Protein AF-A0A945EYS2-F1 (afdb_monomer_lite)

Secondary structure (DSSP, 8-state):
--BHHHHHHHHHHTT--HHHHHHHHTS-HHHHHHHHH--SB-TT-HHHHHHHHHHHHHTTEEE--SSSS--EEE--------------------------

Foldseek 3Di:
DDALCNLVVLCVVVVHDLCRLCVQLVHDSVVNVVRNPDGDDPPPPVVSVVSSQVVSVVQQWDWDPPDPDTDTDRDHPPDPDDPDDPPDPPDDDDDDDDDD

pLDDT: mean 71.64, std 18.94, range [38.34, 94.38]

Sequence (100 aa):
MLTGPYVRAARAILKMSQVELAELVGVSYVVIRNVESTDGICDGKGHVLYKLEKIFKENGIKFDLTSNDLTIKCSVNLEAGFLDDDSSCSSQPDLKVIGS

Radius of gyration: 17.99 Å; chains: 1; bounding box: 46×30×59 Å

Structure (mmCIF, N/CA/C/O backbone):
data_AF-A0A945EYS2-F1
#
_entry.id   AF-A0A945EYS2-F1
#
loop_
_atom_site.group_PDB
_atom_site.id
_atom_site.type_symbol
_atom_site.label_atom_id
_atom_site.label_alt_id
_atom_site.label_comp_id
_atom_site.label_asym_id
_atom_site.label_entity_id
_atom_site.label_seq_id
_atom_site.pdbx_PDB_ins_code
_atom_site.Cartn_x
_atom_site.Cartn_y
_atom_site.Cartn_z
_atom_site.occupancy
_atom_site.B_iso_or_equiv
_atom_site.auth_seq_id
_atom_site.auth_comp_id
_atom_site.auth_asym_id
_atom_site.auth_atom_id
_atom_site.pdbx_PDB_model_num
ATOM 1 N N . MET A 1 1 ? 14.712 0.899 -0.222 1.00 62.91 1 MET A N 1
ATOM 2 C CA . MET A 1 1 ? 13.926 0.511 -1.409 1.00 62.91 1 MET A CA 1
ATOM 3 C C . MET A 1 1 ? 12.702 -0.257 -0.956 1.00 62.91 1 MET A C 1
ATOM 5 O O . MET A 1 1 ? 12.845 -1.131 -0.111 1.00 62.91 1 MET A O 1
ATOM 9 N N . LEU A 1 2 ? 11.522 0.097 -1.466 1.00 75.38 2 LEU A N 1
ATOM 10 C CA . LEU A 1 2 ? 10.260 -0.545 -1.098 1.00 75.38 2 LEU A CA 1
ATOM 11 C C . LEU A 1 2 ? 10.054 -1.820 -1.938 1.00 75.38 2 LEU A C 1
ATOM 13 O O . LEU A 1 2 ? 10.213 -1.780 -3.157 1.00 75.38 2 LEU A O 1
ATOM 17 N N . THR A 1 3 ? 9.717 -2.939 -1.296 1.00 82.75 3 THR A N 1
ATOM 18 C CA . THR A 1 3 ? 9.495 -4.253 -1.922 1.00 82.75 3 THR A CA 1
ATOM 19 C C . THR A 1 3 ? 8.037 -4.683 -1.751 1.00 82.75 3 THR A C 1
ATOM 21 O O . THR A 1 3 ? 7.329 -4.163 -0.881 1.00 82.75 3 THR A O 1
ATOM 24 N N . GLY A 1 4 ? 7.578 -5.646 -2.557 1.00 86.50 4 GLY A N 1
ATOM 25 C CA . GLY A 1 4 ? 6.214 -6.183 -2.476 1.00 86.50 4 GLY A CA 1
ATOM 26 C C . GLY A 1 4 ? 5.797 -6.649 -1.071 1.00 86.50 4 GLY A C 1
ATOM 27 O O . GLY A 1 4 ? 4.711 -6.268 -0.618 1.00 86.50 4 GLY A O 1
ATOM 28 N N . PRO A 1 5 ? 6.652 -7.383 -0.326 1.00 87.31 5 PRO A N 1
ATOM 29 C CA . PRO A 1 5 ? 6.380 -7.744 1.063 1.00 87.31 5 PRO A CA 1
ATOM 30 C C . PRO A 1 5 ? 6.122 -6.546 1.990 1.00 87.31 5 PRO A C 1
ATOM 32 O O . PRO A 1 5 ? 5.195 -6.605 2.800 1.00 87.31 5 PRO A O 1
ATOM 35 N N . TYR A 1 6 ? 6.862 -5.437 1.855 1.00 85.62 6 TYR A N 1
ATOM 36 C CA . TYR A 1 6 ? 6.623 -4.245 2.684 1.00 85.62 6 TYR A CA 1
ATOM 37 C C . TYR A 1 6 ? 5.299 -3.571 2.368 1.00 85.62 6 TYR A C 1
ATOM 39 O O . TYR A 1 6 ? 4.606 -3.154 3.291 1.00 85.62 6 TYR A O 1
ATOM 47 N N . VAL A 1 7 ? 4.928 -3.485 1.089 1.00 88.50 7 VAL A N 1
ATOM 48 C CA . VAL A 1 7 ? 3.638 -2.909 0.683 1.00 88.50 7 VAL A CA 1
ATOM 49 C C . VAL A 1 7 ? 2.492 -3.726 1.281 1.00 88.50 7 VAL A C 1
ATOM 51 O O . VAL A 1 7 ? 1.577 -3.160 1.877 1.00 88.50 7 VAL A O 1
ATOM 54 N N . ARG A 1 8 ? 2.589 -5.060 1.219 1.00 90.62 8 ARG A N 1
ATOM 55 C CA . ARG A 1 8 ? 1.589 -5.971 1.790 1.00 90.62 8 ARG A CA 1
ATOM 56 C C . ARG A 1 8 ? 1.491 -5.837 3.312 1.00 90.62 8 ARG A C 1
ATOM 58 O O . ARG A 1 8 ? 0.386 -5.794 3.850 1.00 90.62 8 ARG A O 1
ATOM 65 N N . ALA A 1 9 ? 2.632 -5.749 3.999 1.00 89.38 9 ALA A N 1
ATOM 66 C CA . ALA A 1 9 ? 2.688 -5.576 5.448 1.00 89.38 9 ALA A CA 1
ATOM 67 C C . ALA A 1 9 ? 2.126 -4.215 5.886 1.00 89.38 9 ALA A C 1
ATOM 69 O O . ALA A 1 9 ? 1.280 -4.156 6.775 1.00 89.38 9 ALA A O 1
ATOM 70 N N . ALA A 1 10 ? 2.536 -3.130 5.227 1.00 90.00 10 ALA A N 1
ATOM 71 C CA . ALA A 1 10 ? 2.053 -1.786 5.515 1.00 90.00 10 ALA A CA 1
ATOM 72 C C . ALA A 1 10 ? 0.539 -1.676 5.309 1.00 90.00 10 ALA A C 1
ATOM 74 O O . ALA A 1 10 ? -0.176 -1.194 6.186 1.00 90.00 10 ALA A O 1
ATOM 75 N N . ARG A 1 11 ? 0.030 -2.222 4.201 1.00 92.25 11 ARG A N 1
ATOM 76 C CA . ARG A 1 11 ? -1.407 -2.278 3.936 1.00 92.25 11 ARG A CA 1
ATOM 77 C C . ARG A 1 11 ? -2.165 -3.063 5.012 1.00 92.25 11 ARG A C 1
ATOM 79 O O . ARG A 1 11 ? -3.221 -2.617 5.457 1.00 92.25 11 ARG A O 1
ATOM 86 N N . ALA A 1 12 ? -1.634 -4.208 5.442 1.00 90.88 12 ALA A N 1
ATOM 87 C CA . ALA A 1 12 ? -2.241 -5.007 6.505 1.00 90.88 12 ALA A CA 1
ATOM 88 C C . ALA A 1 12 ? -2.286 -4.253 7.847 1.00 90.88 12 ALA A C 1
ATOM 90 O O . ALA A 1 12 ? -3.290 -4.333 8.552 1.00 90.88 12 ALA A O 1
ATOM 91 N N . ILE A 1 13 ? -1.246 -3.477 8.172 1.00 89.12 13 ILE A N 1
ATOM 92 C CA . ILE A 1 13 ? -1.195 -2.630 9.376 1.00 89.12 13 ILE A CA 1
ATOM 93 C C . ILE A 1 13 ? -2.264 -1.534 9.324 1.00 89.12 13 ILE A C 1
ATOM 95 O O . ILE A 1 13 ? -2.967 -1.325 10.312 1.00 89.12 13 ILE A O 1
ATOM 99 N N . LEU A 1 14 ? -2.433 -0.880 8.170 1.00 88.94 14 LEU A N 1
ATOM 100 C CA . LEU A 1 14 ? -3.467 0.144 7.964 1.00 88.94 14 LEU A CA 1
ATOM 101 C C . LEU A 1 14 ? -4.878 -0.434 7.798 1.00 88.94 14 LEU A C 1
ATOM 103 O O . LEU A 1 14 ? -5.833 0.327 7.696 1.00 88.94 14 LEU A O 1
ATOM 107 N N . LYS A 1 15 ? -5.021 -1.767 7.766 1.00 92.31 15 LYS A N 1
ATOM 108 C CA . LYS A 1 15 ? -6.286 -2.477 7.513 1.00 92.31 15 LYS A CA 1
ATOM 109 C C . LYS A 1 15 ? -6.972 -2.052 6.208 1.00 92.31 15 LYS A C 1
ATOM 111 O O . LYS A 1 15 ? -8.191 -2.116 6.107 1.00 92.31 15 LYS A O 1
ATOM 116 N N . MET A 1 16 ? -6.184 -1.665 5.206 1.00 91.31 16 MET A N 1
ATOM 117 C CA . MET A 1 16 ? -6.690 -1.266 3.894 1.00 91.31 16 MET A CA 1
ATOM 118 C C . MET A 1 16 ? -6.789 -2.471 2.949 1.00 91.31 16 MET A C 1
ATOM 120 O O . MET A 1 16 ? -5.967 -3.399 2.952 1.00 91.31 16 MET A O 1
ATOM 124 N N . SER A 1 17 ? -7.787 -2.458 2.081 1.00 93.94 17 SER A N 1
ATOM 125 C CA . SER A 1 17 ? -7.852 -3.321 0.908 1.00 93.94 17 SER A CA 1
ATOM 126 C C . SER A 1 17 ? -6.882 -2.837 -0.175 1.00 93.94 17 SER A C 1
ATOM 128 O O . SER A 1 17 ? -6.383 -1.711 -0.169 1.00 93.94 17 SER A O 1
ATOM 130 N N . GLN A 1 18 ? -6.575 -3.712 -1.132 1.00 93.38 18 GLN A N 1
ATOM 131 C CA . GLN A 1 18 ? -5.752 -3.345 -2.291 1.00 93.38 18 GLN A CA 1
ATOM 132 C C . GLN A 1 18 ? -6.428 -2.280 -3.171 1.00 93.38 18 GLN A C 1
ATOM 134 O O . GLN A 1 18 ? -5.729 -1.553 -3.869 1.00 93.38 18 GLN A O 1
ATOM 139 N N . VAL A 1 19 ? -7.764 -2.215 -3.159 1.00 94.38 19 VAL A N 1
ATOM 140 C CA . VAL A 1 19 ? -8.547 -1.236 -3.927 1.00 94.38 19 VAL A CA 1
ATOM 141 C C . VAL A 1 19 ? -8.440 0.138 -3.275 1.00 94.38 19 VAL A C 1
ATOM 143 O O . VAL A 1 19 ? -8.020 1.073 -3.943 1.00 94.38 19 VAL A O 1
ATOM 146 N N . GLU A 1 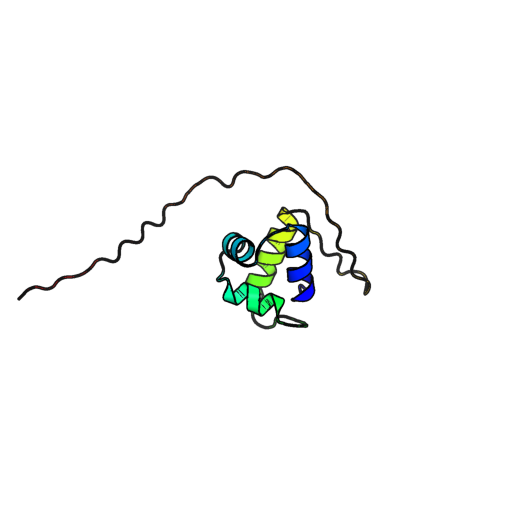20 ? -8.675 0.229 -1.965 1.00 93.44 20 GLU A N 1
ATOM 147 C CA . GLU A 1 20 ? -8.537 1.486 -1.212 1.00 93.44 20 GLU A CA 1
ATOM 148 C C . GLU A 1 20 ? -7.118 2.055 -1.325 1.00 93.44 20 GLU A C 1
ATOM 150 O O . GLU A 1 20 ? -6.936 3.241 -1.580 1.00 93.44 20 GLU A O 1
ATOM 155 N N . LEU A 1 21 ? -6.089 1.204 -1.221 1.00 91.75 21 LEU A N 1
ATOM 156 C CA . LEU A 1 21 ? -4.708 1.647 -1.421 1.00 91.75 21 LEU A CA 1
ATOM 157 C C . LEU A 1 21 ? -4.467 2.155 -2.853 1.00 91.75 21 LEU A C 1
ATOM 159 O O . LEU A 1 21 ? -3.722 3.112 -3.049 1.00 91.75 21 LEU A O 1
ATOM 163 N N . ALA A 1 22 ? -5.073 1.522 -3.860 1.00 92.12 22 ALA A N 1
ATOM 164 C CA . ALA A 1 22 ? -4.935 1.940 -5.251 1.00 92.12 22 ALA A CA 1
ATOM 165 C C . ALA A 1 22 ? -5.581 3.311 -5.498 1.00 92.12 22 ALA A C 1
ATOM 167 O O . ALA A 1 22 ? -4.966 4.159 -6.146 1.00 92.12 22 ALA A O 1
ATOM 168 N N . GLU A 1 23 ? -6.767 3.540 -4.933 1.00 92.81 23 GLU A N 1
ATOM 169 C CA . GLU A 1 23 ? -7.481 4.820 -4.978 1.00 92.81 23 GLU A CA 1
ATOM 170 C C . GLU A 1 23 ? -6.669 5.930 -4.309 1.00 92.81 23 GLU A C 1
ATOM 172 O O . GLU A 1 23 ? -6.430 6.969 -4.921 1.00 92.81 23 GLU A O 1
ATOM 177 N N . LEU A 1 24 ? -6.134 5.668 -3.114 1.00 90.06 24 LEU A N 1
ATOM 178 C CA . LEU A 1 24 ? -5.336 6.632 -2.352 1.00 90.06 24 LEU A CA 1
ATOM 179 C C . LEU A 1 24 ? -4.038 7.013 -3.092 1.00 90.06 24 LEU A C 1
ATOM 181 O O . LEU A 1 24 ? -3.620 8.168 -3.103 1.00 90.06 24 LEU A O 1
ATOM 185 N N . VAL A 1 25 ? -3.411 6.052 -3.776 1.00 89.19 25 VAL A N 1
ATOM 186 C CA . VAL A 1 25 ? -2.194 6.270 -4.583 1.00 89.19 25 VAL A CA 1
ATOM 187 C C . VAL A 1 25 ? -2.509 6.889 -5.960 1.00 89.19 25 VAL A C 1
ATOM 189 O O . VAL A 1 25 ? -1.621 7.464 -6.612 1.00 89.19 25 VAL A O 1
ATOM 192 N N . GLY A 1 26 ? -3.758 6.791 -6.419 1.00 90.00 26 GLY A N 1
ATOM 193 C CA . GLY A 1 26 ? -4.191 7.205 -7.752 1.00 90.00 26 GLY A CA 1
ATOM 194 C C . GLY A 1 26 ? -3.633 6.305 -8.857 1.00 90.00 26 GLY A C 1
ATOM 195 O O . GLY A 1 26 ? -3.123 6.797 -9.866 1.00 90.00 26 GLY A O 1
ATOM 196 N N . VAL A 1 27 ? -3.649 4.986 -8.647 1.00 88.88 27 VAL A N 1
ATOM 197 C CA . VAL A 1 27 ? -3.243 3.967 -9.632 1.00 88.88 27 VAL A CA 1
ATOM 198 C C . VAL A 1 27 ? -4.312 2.884 -9.750 1.00 88.88 27 VAL A C 1
ATOM 200 O O . VAL A 1 27 ? -5.220 2.797 -8.934 1.00 88.88 27 VAL A O 1
ATOM 203 N N . SER A 1 28 ? -4.218 2.020 -10.762 1.00 90.44 28 SER A N 1
ATOM 204 C CA . SER A 1 28 ? -5.161 0.906 -10.877 1.00 90.44 28 SER A CA 1
ATOM 205 C C . SER A 1 28 ? -4.881 -0.191 -9.845 1.00 90.44 28 SER A C 1
ATOM 207 O O . SER A 1 28 ? -3.732 -0.461 -9.486 1.00 90.44 28 SER A O 1
ATOM 209 N N . TYR A 1 29 ? -5.933 -0.907 -9.438 1.00 90.75 29 TYR A N 1
ATOM 210 C CA . TYR A 1 29 ? -5.838 -2.100 -8.587 1.00 90.75 29 TYR A CA 1
ATOM 211 C C . TYR A 1 29 ? -4.784 -3.108 -9.086 1.00 90.75 29 TYR A C 1
ATOM 213 O O . TYR A 1 29 ? -4.032 -3.685 -8.301 1.00 90.75 29 TYR A O 1
ATOM 221 N N . VAL A 1 30 ? -4.689 -3.289 -10.408 1.00 89.75 30 VAL A N 1
ATOM 222 C CA . VAL A 1 30 ? -3.732 -4.208 -11.043 1.00 89.75 30 VAL A CA 1
ATOM 223 C C . VAL A 1 30 ? -2.288 -3.788 -10.762 1.00 89.75 30 VAL A C 1
ATOM 225 O O . VAL A 1 30 ? -1.430 -4.646 -10.556 1.00 89.75 30 VAL A O 1
ATOM 228 N N . VAL A 1 31 ? -2.005 -2.482 -10.695 1.00 89.06 31 VAL A N 1
ATOM 229 C CA . VAL A 1 31 ? -0.670 -1.976 -10.348 1.00 89.06 31 VAL A CA 1
ATOM 230 C C . VAL A 1 31 ? -0.309 -2.367 -8.918 1.00 89.06 31 VAL A C 1
ATOM 232 O O . VAL A 1 31 ? 0.777 -2.914 -8.722 1.00 89.06 31 VAL A O 1
ATOM 235 N N . ILE A 1 32 ? -1.213 -2.161 -7.954 1.00 91.50 32 ILE A N 1
ATOM 236 C CA . ILE A 1 32 ? -0.998 -2.541 -6.549 1.00 91.50 32 ILE A CA 1
ATOM 237 C C . ILE A 1 32 ? -0.840 -4.055 -6.408 1.00 91.50 32 ILE A C 1
ATOM 239 O O . ILE A 1 32 ? 0.136 -4.509 -5.814 1.00 91.50 32 ILE A O 1
ATOM 243 N N . ARG A 1 33 ? -1.725 -4.849 -7.025 1.00 91.81 33 ARG A N 1
ATOM 244 C CA . ARG A 1 33 ? -1.617 -6.317 -7.030 1.00 91.81 33 ARG A CA 1
ATOM 245 C C . ARG A 1 33 ? -0.262 -6.774 -7.571 1.00 91.81 33 ARG A C 1
ATOM 247 O O . ARG A 1 33 ? 0.376 -7.633 -6.965 1.00 91.81 33 ARG A O 1
ATOM 254 N N . ASN A 1 34 ? 0.184 -6.210 -8.694 1.00 88.19 34 ASN A N 1
ATOM 255 C CA . ASN A 1 34 ? 1.459 -6.577 -9.304 1.00 88.19 34 ASN A CA 1
ATOM 256 C C . ASN A 1 34 ? 2.638 -6.192 -8.405 1.00 88.19 34 ASN A C 1
ATOM 258 O O . ASN A 1 34 ? 3.553 -6.988 -8.262 1.00 88.19 34 ASN A O 1
ATOM 262 N N . VAL A 1 35 ? 2.604 -5.009 -7.782 1.00 87.69 35 VAL A N 1
ATOM 263 C CA . VAL A 1 35 ? 3.632 -4.578 -6.819 1.00 87.69 35 VAL A CA 1
ATOM 264 C C . VAL A 1 35 ? 3.689 -5.523 -5.617 1.00 87.69 35 VAL A C 1
ATOM 266 O O . VAL A 1 35 ? 4.772 -5.961 -5.249 1.00 87.69 35 VAL A O 1
ATOM 269 N N . GLU A 1 36 ? 2.548 -5.899 -5.036 1.00 88.81 36 GLU A N 1
ATOM 270 C CA . GLU A 1 36 ? 2.514 -6.829 -3.899 1.00 88.81 36 GLU A CA 1
ATOM 271 C C . GLU A 1 36 ? 2.950 -8.251 -4.258 1.00 88.81 36 GLU A C 1
ATOM 273 O O . GLU A 1 36 ? 3.402 -8.981 -3.376 1.00 88.81 36 GLU A O 1
ATOM 278 N N . SER A 1 37 ? 2.785 -8.659 -5.518 1.00 86.19 37 SER A N 1
ATOM 279 C CA . SER A 1 37 ? 3.143 -10.000 -6.001 1.00 86.19 37 SER A CA 1
ATOM 280 C C . SER A 1 37 ? 4.613 -10.113 -6.407 1.00 86.19 37 SER A C 1
ATOM 282 O O . SER A 1 37 ? 5.123 -11.222 -6.530 1.00 86.19 37 SER A O 1
ATOM 284 N N . THR A 1 38 ? 5.297 -8.989 -6.630 1.00 82.69 38 THR A N 1
ATOM 285 C CA . THR A 1 38 ? 6.727 -8.975 -6.936 1.00 82.69 38 THR A CA 1
ATOM 286 C C . THR A 1 38 ? 7.530 -9.214 -5.663 1.00 82.69 38 THR A C 1
ATOM 288 O O . THR A 1 38 ? 7.615 -8.345 -4.792 1.00 82.69 38 THR A O 1
ATOM 291 N N . ASP A 1 39 ? 8.147 -10.390 -5.577 1.00 66.75 39 ASP A N 1
ATOM 292 C CA . ASP A 1 39 ? 9.175 -10.661 -4.579 1.00 66.75 39 ASP A CA 1
ATOM 293 C C . ASP A 1 39 ? 10.497 -10.045 -5.052 1.00 66.75 39 ASP A C 1
ATOM 295 O O . ASP A 1 39 ? 11.032 -10.407 -6.101 1.00 66.75 39 ASP A O 1
ATOM 299 N N . GLY A 1 40 ? 10.985 -9.048 -4.312 1.00 65.88 40 GLY A N 1
ATOM 300 C CA . GLY A 1 40 ? 12.185 -8.284 -4.651 1.00 65.88 40 GLY A CA 1
ATOM 301 C C . GLY A 1 40 ? 11.922 -6.850 -5.118 1.00 65.88 40 GLY A C 1
ATOM 302 O O . GLY A 1 40 ? 10.944 -6.198 -4.739 1.00 65.88 40 GLY A O 1
ATOM 303 N N . ILE A 1 41 ? 12.874 -6.323 -5.885 1.00 60.66 41 ILE A N 1
ATOM 304 C CA . ILE A 1 41 ? 12.916 -4.926 -6.316 1.00 60.66 41 ILE A CA 1
ATOM 305 C C . I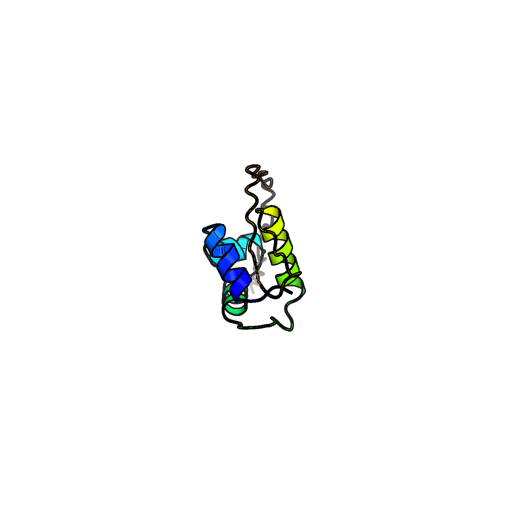LE A 1 41 ? 11.914 -4.724 -7.451 1.00 60.66 41 ILE A C 1
ATOM 307 O O . ILE A 1 41 ? 12.005 -5.360 -8.497 1.00 60.66 41 ILE A O 1
ATOM 311 N N . CYS A 1 42 ? 10.959 -3.818 -7.257 1.00 59.84 42 CYS A N 1
ATOM 312 C CA . CYS A 1 42 ? 10.027 -3.423 -8.307 1.00 59.84 42 CYS A CA 1
ATOM 313 C C . CYS A 1 42 ? 10.735 -2.524 -9.339 1.00 59.84 42 CYS A C 1
ATOM 315 O O . CYS A 1 42 ? 10.653 -1.297 -9.261 1.00 59.84 42 CYS A O 1
ATOM 317 N N . ASP A 1 43 ? 11.429 -3.127 -10.303 1.00 54.16 43 ASP A N 1
ATOM 318 C CA . ASP A 1 43 ? 12.050 -2.397 -11.410 1.00 54.16 43 ASP A CA 1
ATOM 319 C C . ASP A 1 43 ? 10.993 -1.740 -12.323 1.00 54.16 43 ASP A C 1
ATOM 321 O O . ASP A 1 43 ? 9.919 -2.291 -12.579 1.00 54.16 43 ASP A O 1
ATOM 325 N N . GLY A 1 44 ? 11.267 -0.513 -12.778 1.00 57.62 44 GLY A N 1
ATOM 326 C CA . GLY A 1 44 ? 10.414 0.230 -13.722 1.00 57.62 44 GLY A CA 1
ATOM 327 C C . GLY A 1 44 ? 9.207 0.987 -13.139 1.00 57.62 44 GLY A C 1
ATOM 328 O O . GLY A 1 44 ? 8.453 1.593 -13.899 1.00 57.62 44 GLY A O 1
ATOM 329 N N . LYS A 1 45 ? 9.005 1.007 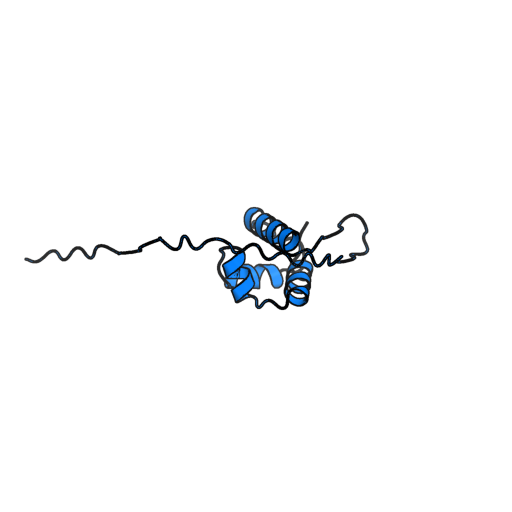-11.811 1.00 67.25 45 LYS A N 1
ATOM 330 C CA . LYS A 1 45 ? 7.851 1.674 -11.155 1.00 67.25 45 LYS A CA 1
ATOM 331 C C . LYS A 1 45 ? 8.235 2.749 -10.132 1.00 67.25 45 LYS A C 1
ATOM 333 O O . LYS A 1 45 ? 7.475 3.002 -9.198 1.00 67.25 45 LYS A O 1
ATOM 338 N N . GLY A 1 46 ? 9.385 3.404 -10.304 1.00 74.88 46 GLY A N 1
ATOM 339 C CA . GLY A 1 46 ? 9.939 4.358 -9.328 1.00 74.88 46 GLY A CA 1
ATOM 340 C C . GLY A 1 46 ? 8.943 5.417 -8.834 1.00 74.88 46 GLY A C 1
ATOM 341 O O . GLY A 1 46 ? 8.839 5.650 -7.634 1.00 74.88 46 GLY A O 1
ATOM 342 N N . HIS A 1 47 ? 8.126 5.977 -9.733 1.00 82.06 47 HIS A N 1
ATOM 343 C CA . HIS A 1 47 ? 7.092 6.960 -9.376 1.00 82.06 47 HIS A CA 1
ATOM 344 C C . HIS A 1 47 ? 5.986 6.394 -8.470 1.00 82.06 47 HIS A C 1
ATOM 346 O O . HIS A 1 47 ? 5.554 7.045 -7.523 1.00 82.06 47 HIS A O 1
ATOM 352 N N . VAL A 1 48 ? 5.536 5.162 -8.730 1.00 85.06 48 VAL A N 1
ATOM 353 C CA . VAL A 1 48 ? 4.494 4.499 -7.924 1.00 85.06 48 VAL A CA 1
ATOM 354 C C . VAL A 1 48 ? 5.038 4.133 -6.546 1.00 85.06 48 VAL A C 1
ATOM 356 O O . VAL A 1 48 ? 4.354 4.333 -5.547 1.00 85.06 48 VAL A O 1
ATOM 359 N N . LEU A 1 49 ? 6.278 3.641 -6.483 1.00 84.00 49 LEU A N 1
ATOM 360 C CA . LEU A 1 49 ? 6.937 3.312 -5.218 1.00 84.00 49 LEU A CA 1
ATOM 361 C C . LEU A 1 49 ? 7.140 4.556 -4.350 1.00 84.00 49 LEU A C 1
ATOM 363 O O . LEU A 1 49 ? 6.877 4.501 -3.153 1.00 84.00 49 LEU A O 1
ATOM 367 N N . TYR A 1 50 ? 7.530 5.679 -4.957 1.00 86.38 50 TYR A N 1
ATOM 368 C CA . TYR A 1 50 ? 7.657 6.958 -4.260 1.00 86.38 50 TYR A CA 1
ATOM 369 C C . TYR A 1 50 ? 6.319 7.434 -3.676 1.00 86.38 50 TYR A C 1
ATOM 371 O O . TYR A 1 50 ? 6.253 7.832 -2.513 1.00 86.38 50 TYR A O 1
ATOM 379 N N . LYS A 1 51 ? 5.229 7.352 -4.451 1.00 88.88 51 LYS A N 1
ATOM 380 C CA . LYS A 1 51 ? 3.885 7.691 -3.960 1.00 88.88 51 LYS A CA 1
ATOM 381 C C . LYS A 1 51 ? 3.441 6.788 -2.809 1.00 88.88 51 LYS A C 1
ATOM 383 O O . LYS A 1 51 ? 2.929 7.293 -1.815 1.00 88.88 51 LYS A O 1
ATOM 388 N N . LEU A 1 52 ? 3.658 5.477 -2.934 1.00 88.31 52 LEU A N 1
ATOM 389 C CA . LEU A 1 52 ? 3.360 4.510 -1.875 1.00 88.31 52 LEU A CA 1
ATOM 390 C C . LEU A 1 52 ? 4.127 4.839 -0.594 1.00 88.31 52 LEU A C 1
ATOM 392 O O . LEU A 1 52 ? 3.532 4.903 0.476 1.00 88.31 52 LEU A O 1
ATOM 396 N N . GLU A 1 53 ? 5.431 5.098 -0.697 1.00 87.81 53 GLU A N 1
ATOM 397 C CA . GLU A 1 53 ? 6.261 5.476 0.447 1.00 87.81 53 GLU A CA 1
ATOM 398 C C . GLU A 1 53 ? 5.756 6.757 1.121 1.00 87.81 53 GLU A C 1
ATOM 400 O O . GLU A 1 53 ? 5.648 6.805 2.347 1.00 87.81 53 GLU A O 1
ATOM 405 N N . LYS A 1 54 ? 5.395 7.774 0.330 1.00 88.25 54 LYS A N 1
ATOM 406 C CA . LYS A 1 54 ? 4.838 9.029 0.842 1.00 88.25 54 LYS A CA 1
ATOM 407 C C . LYS A 1 54 ? 3.529 8.797 1.603 1.00 88.25 54 LYS A C 1
ATOM 409 O O . LYS A 1 54 ? 3.427 9.220 2.750 1.00 88.25 54 LYS A O 1
ATOM 414 N N . ILE A 1 55 ? 2.585 8.074 1.005 1.00 89.44 55 ILE A N 1
ATOM 415 C CA . ILE A 1 55 ? 1.284 7.763 1.612 1.00 89.44 55 ILE A CA 1
ATOM 416 C C . ILE A 1 55 ? 1.453 6.964 2.899 1.00 89.44 55 ILE A C 1
ATOM 418 O O . ILE A 1 55 ? 0.836 7.278 3.915 1.00 89.44 55 ILE A O 1
ATOM 422 N N . PHE A 1 56 ? 2.312 5.946 2.893 1.00 89.06 56 PHE A N 1
ATOM 423 C CA . PHE A 1 56 ? 2.579 5.164 4.094 1.00 89.06 56 PHE A CA 1
ATOM 424 C C . PHE A 1 56 ? 3.182 6.030 5.201 1.00 89.06 56 PHE A C 1
ATOM 426 O O . PHE A 1 56 ? 2.753 5.925 6.348 1.00 89.06 56 PHE A O 1
ATOM 433 N N . LYS A 1 57 ? 4.094 6.946 4.861 1.00 86.94 57 LYS A N 1
ATOM 434 C CA . LYS A 1 57 ? 4.676 7.895 5.815 1.00 86.94 57 LYS A CA 1
ATOM 435 C C . LYS A 1 57 ? 3.642 8.863 6.393 1.00 86.94 57 LYS A C 1
ATOM 437 O O . LYS A 1 57 ? 3.686 9.125 7.594 1.00 86.94 57 LYS A O 1
ATOM 442 N N . GLU A 1 58 ? 2.726 9.369 5.571 1.00 87.81 58 GLU A N 1
ATOM 443 C CA . GLU A 1 58 ? 1.604 10.221 6.000 1.00 87.81 58 GLU A CA 1
ATOM 444 C C . GLU A 1 58 ? 0.649 9.465 6.934 1.00 87.81 58 GLU A C 1
ATOM 446 O O . GLU A 1 58 ? 0.189 10.019 7.925 1.00 87.81 58 GLU A O 1
ATOM 451 N N . ASN A 1 59 ? 0.456 8.166 6.699 1.00 84.25 59 ASN A N 1
ATOM 452 C CA . ASN A 1 59 ? -0.335 7.276 7.551 1.00 84.25 59 ASN A CA 1
ATOM 453 C C . ASN A 1 59 ? 0.454 6.700 8.747 1.00 84.25 59 ASN A C 1
ATOM 455 O O . ASN A 1 59 ? 0.021 5.738 9.382 1.00 84.25 59 ASN A O 1
ATOM 459 N N . GLY A 1 60 ? 1.627 7.259 9.067 1.00 84.06 60 GLY A N 1
ATOM 460 C CA . GLY A 1 60 ? 2.379 6.898 10.271 1.00 84.06 60 GLY A CA 1
ATOM 461 C C . GLY A 1 60 ? 3.272 5.659 10.155 1.00 84.06 60 GLY A C 1
ATOM 462 O O . GLY A 1 60 ? 3.860 5.225 11.149 1.00 84.06 60 GLY A O 1
ATOM 463 N N . ILE A 1 61 ? 3.428 5.092 8.960 1.00 85.56 61 ILE A N 1
ATOM 464 C CA . ILE A 1 61 ? 4.321 3.960 8.702 1.00 85.56 61 ILE A CA 1
ATOM 465 C C . ILE A 1 61 ? 5.685 4.481 8.258 1.00 85.56 61 ILE A C 1
ATOM 467 O O . ILE A 1 61 ? 5.824 5.125 7.220 1.00 85.56 61 ILE A O 1
ATOM 471 N N . LYS A 1 62 ? 6.724 4.160 9.033 1.00 80.00 62 LYS A N 1
ATOM 472 C CA . LYS A 1 62 ? 8.117 4.429 8.660 1.00 80.00 62 LYS A CA 1
ATOM 473 C C . LYS A 1 62 ? 8.847 3.118 8.407 1.00 80.00 62 LYS A C 1
ATOM 475 O O . LYS A 1 62 ? 8.845 2.225 9.254 1.00 80.00 62 LYS A O 1
ATOM 480 N N . PHE A 1 63 ? 9.499 3.033 7.252 1.00 73.25 63 PHE A N 1
ATOM 481 C CA . PHE A 1 63 ? 10.379 1.923 6.904 1.00 73.25 63 PHE A CA 1
ATOM 482 C C . PHE A 1 63 ? 11.807 2.274 7.328 1.00 73.25 63 PHE A C 1
ATOM 484 O O . PHE A 1 63 ? 12.411 3.192 6.774 1.00 73.25 63 PHE A O 1
ATOM 491 N N . ASP A 1 64 ? 12.338 1.572 8.329 1.00 67.81 64 ASP A N 1
ATOM 492 C CA . ASP A 1 64 ? 13.729 1.719 8.759 1.00 67.81 64 ASP A CA 1
ATOM 493 C C . ASP A 1 64 ? 14.586 0.739 7.946 1.00 67.81 64 ASP A C 1
ATOM 495 O O . ASP A 1 64 ? 14.609 -0.462 8.200 1.00 67.81 64 ASP A O 1
ATOM 499 N N . LEU A 1 65 ? 15.218 1.243 6.886 1.00 61.38 65 LEU A N 1
ATOM 500 C CA . LEU A 1 65 ? 16.018 0.443 5.947 1.00 61.38 65 LEU A CA 1
ATOM 501 C C . LEU A 1 65 ? 17.477 0.274 6.411 1.00 61.38 65 LEU A C 1
ATOM 503 O O . LEU A 1 65 ? 18.320 -0.169 5.635 1.00 61.38 65 LEU A O 1
ATOM 507 N N . THR A 1 66 ? 17.798 0.696 7.637 1.00 54.94 66 THR A N 1
ATOM 508 C CA . THR A 1 66 ? 19.179 0.808 8.134 1.00 54.94 66 THR A CA 1
ATOM 509 C C . THR A 1 66 ? 19.742 -0.485 8.718 1.00 54.94 66 THR A C 1
ATOM 511 O O . THR A 1 66 ? 20.957 -0.609 8.855 1.00 54.94 66 THR A O 1
ATOM 514 N N . SER A 1 67 ? 18.896 -1.470 9.015 1.00 46.56 67 SER A N 1
ATOM 515 C CA . SER A 1 67 ? 19.316 -2.770 9.525 1.00 46.56 67 SER A CA 1
ATOM 516 C C . SER A 1 67 ? 18.843 -3.859 8.567 1.00 46.56 67 SER A C 1
ATOM 518 O O . SER A 1 67 ? 17.725 -3.804 8.059 1.00 46.56 67 SER A O 1
ATOM 520 N N . ASN A 1 68 ? 19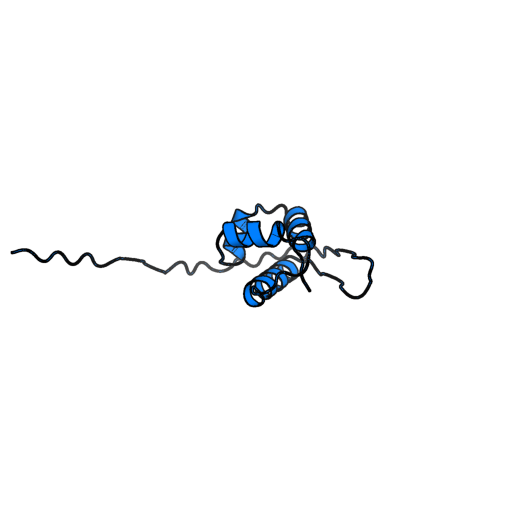.671 -4.881 8.338 1.00 52.34 68 ASN A N 1
ATOM 521 C CA . ASN A 1 68 ? 19.257 -6.100 7.625 1.00 52.34 68 ASN A CA 1
ATOM 522 C C . ASN A 1 68 ? 18.108 -6.842 8.351 1.00 52.34 68 ASN A C 1
ATOM 524 O O . ASN A 1 68 ? 17.604 -7.839 7.841 1.00 52.34 68 ASN A O 1
ATOM 528 N N . ASP A 1 69 ? 17.705 -6.349 9.526 1.00 48.56 69 ASP A N 1
ATOM 529 C CA . ASP A 1 69 ? 16.514 -6.728 10.268 1.00 48.56 69 ASP A CA 1
ATOM 530 C C . ASP A 1 69 ? 15.460 -5.606 10.190 1.00 48.56 69 ASP A C 1
ATOM 532 O O . ASP A 1 69 ? 15.682 -4.470 10.616 1.00 48.56 69 ASP A O 1
ATOM 536 N N . LEU A 1 70 ? 14.317 -5.906 9.578 1.00 52.75 70 LEU A N 1
ATOM 537 C CA . LEU A 1 70 ? 13.342 -4.903 9.150 1.00 52.75 70 LEU A CA 1
ATOM 538 C C . LEU A 1 70 ? 12.252 -4.697 10.189 1.00 52.75 70 LEU A C 1
ATOM 540 O O . LEU A 1 70 ? 11.244 -5.401 10.216 1.00 52.75 70 LEU A O 1
ATOM 544 N N . THR A 1 71 ? 12.428 -3.680 11.026 1.00 49.81 71 THR A N 1
ATOM 545 C CA . THR A 1 71 ? 11.417 -3.284 12.007 1.00 49.81 71 THR A CA 1
ATOM 546 C C . THR A 1 71 ? 10.453 -2.265 11.392 1.00 49.81 71 THR A C 1
ATOM 548 O O . THR A 1 71 ? 10.828 -1.121 11.131 1.00 49.81 71 THR A O 1
ATOM 551 N N . ILE A 1 72 ? 9.189 -2.645 11.175 1.00 52.59 72 ILE A N 1
ATOM 552 C CA . ILE A 1 72 ? 8.137 -1.683 10.808 1.00 52.59 72 ILE A CA 1
ATOM 553 C C . ILE A 1 72 ? 7.707 -0.948 12.080 1.00 52.59 72 ILE A C 1
ATOM 555 O O . ILE A 1 72 ? 7.089 -1.537 12.966 1.00 52.59 72 ILE A O 1
ATOM 559 N N . LYS A 1 73 ? 8.029 0.346 12.180 1.00 52.03 73 LYS A N 1
ATOM 560 C CA . LYS A 1 73 ? 7.570 1.199 13.285 1.00 52.03 73 LYS A CA 1
ATOM 561 C C . LYS A 1 73 ? 6.283 1.902 12.864 1.00 52.03 73 LYS A C 1
ATOM 563 O O . LYS A 1 73 ? 6.301 2.768 11.990 1.00 52.03 73 LYS A O 1
ATOM 568 N N . CYS A 1 74 ? 5.173 1.530 13.496 1.00 40.03 74 CYS A N 1
ATOM 569 C CA . CYS A 1 74 ? 3.904 2.238 13.368 1.00 40.03 74 CYS A CA 1
ATOM 570 C C . CYS A 1 74 ? 3.871 3.379 14.392 1.00 40.03 74 CYS A C 1
ATOM 572 O O . CYS A 1 74 ? 3.920 3.139 15.596 1.00 40.03 74 CYS A O 1
ATOM 574 N N . SER A 1 75 ? 3.839 4.618 13.913 1.00 49.53 75 SER A N 1
ATOM 575 C CA . SER A 1 75 ? 3.590 5.807 14.729 1.00 49.53 75 SER A CA 1
ATOM 576 C C . SER A 1 75 ? 2.174 6.270 14.406 1.00 49.53 75 SER A C 1
ATOM 578 O O . SER A 1 75 ? 1.968 6.923 13.390 1.00 49.53 75 SER A O 1
ATOM 580 N N . VAL A 1 76 ? 1.180 5.894 15.210 1.00 41.53 76 VAL A N 1
ATOM 581 C CA . VAL A 1 76 ? -0.198 6.364 15.005 1.00 41.53 76 VAL A CA 1
ATOM 582 C C . VAL A 1 76 ? -0.286 7.857 15.332 1.00 41.53 76 VAL A C 1
ATOM 584 O O . VAL A 1 76 ? -0.422 8.235 16.490 1.00 41.53 76 VAL A O 1
ATOM 587 N N . ASN A 1 77 ? -0.198 8.717 14.317 1.00 45.72 77 ASN A N 1
ATOM 588 C CA . ASN A 1 77 ? -0.653 10.101 14.435 1.00 45.72 77 ASN A CA 1
ATOM 589 C C . ASN A 1 77 ? -2.114 10.139 13.991 1.00 45.72 77 ASN A C 1
ATOM 591 O O . ASN A 1 77 ? -2.420 10.079 12.802 1.00 45.72 77 ASN A O 1
ATOM 595 N N . LEU A 1 78 ? -3.016 10.178 14.970 1.00 45.53 78 LEU A N 1
ATOM 596 C CA . LEU A 1 78 ? -4.451 10.331 14.763 1.00 45.53 78 LEU A CA 1
ATOM 597 C C . LEU A 1 78 ? -4.767 11.798 14.437 1.00 45.53 78 LEU A C 1
ATOM 599 O O . LEU A 1 78 ? -5.350 12.500 15.251 1.00 45.53 78 LEU A O 1
ATOM 603 N N . GLU A 1 79 ? -4.369 12.262 13.258 1.00 45.81 79 GLU A N 1
ATOM 604 C CA . GLU A 1 79 ? -4.861 13.513 12.674 1.00 45.81 79 GLU A CA 1
ATOM 605 C C . GLU A 1 79 ? -5.124 13.263 11.187 1.00 45.81 79 GLU A C 1
ATOM 607 O O . GLU A 1 79 ? -4.317 13.572 10.314 1.00 45.81 79 GLU A O 1
ATOM 612 N N . ALA A 1 80 ? -6.256 12.613 10.902 1.00 43.44 80 ALA A N 1
ATOM 613 C CA . ALA A 1 80 ? -6.782 12.508 9.551 1.00 43.44 80 ALA A CA 1
ATOM 614 C C . ALA A 1 80 ? -7.279 13.897 9.126 1.00 43.44 80 ALA A C 1
ATOM 616 O O . ALA A 1 80 ? -8.419 14.277 9.390 1.00 43.44 80 ALA A O 1
ATOM 617 N N . GLY A 1 81 ? -6.385 14.670 8.510 1.00 40.06 81 GLY A N 1
ATOM 618 C CA . GLY A 1 81 ? -6.746 15.845 7.733 1.00 40.06 81 GLY A CA 1
ATOM 619 C C . GLY A 1 81 ? -7.618 15.406 6.563 1.00 40.06 81 GLY A C 1
ATOM 620 O O . GLY A 1 81 ? -7.155 14.727 5.651 1.00 40.06 81 GLY A O 1
ATOM 621 N N . PHE A 1 82 ? -8.893 15.761 6.657 1.00 38.34 82 PHE A N 1
ATOM 622 C CA . PHE A 1 82 ? -9.876 15.782 5.585 1.00 38.34 82 PHE A CA 1
ATOM 623 C C . PHE A 1 82 ? -9.223 16.399 4.334 1.00 38.34 82 PHE A C 1
ATOM 625 O O . PHE A 1 82 ? -8.852 17.569 4.355 1.00 38.34 82 PHE A O 1
ATOM 632 N N . LEU A 1 83 ? -8.983 15.605 3.285 1.00 48.19 83 LEU A N 1
ATOM 633 C CA . LEU A 1 83 ? -8.654 16.160 1.974 1.00 48.19 83 LEU A CA 1
ATOM 634 C C . LEU A 1 83 ? -9.948 16.752 1.434 1.00 48.19 83 LEU A C 1
ATOM 636 O O . LEU A 1 83 ? -10.897 16.013 1.177 1.00 48.19 83 LEU A O 1
ATOM 640 N N . ASP A 1 84 ? -9.974 18.078 1.341 1.00 41.62 84 ASP A N 1
ATOM 641 C CA . ASP A 1 84 ? -11.084 18.829 0.788 1.00 41.62 84 ASP A CA 1
ATOM 642 C C . ASP A 1 84 ? -11.480 18.282 -0.590 1.00 41.62 84 ASP A C 1
ATOM 644 O O . ASP A 1 84 ? -10.657 18.045 -1.480 1.00 41.62 84 ASP A O 1
ATOM 648 N N . ASP A 1 85 ? -12.782 18.061 -0.701 1.00 48.72 85 ASP A N 1
ATOM 649 C CA . ASP A 1 85 ? -13.538 17.726 -1.892 1.00 48.72 85 ASP A CA 1
ATOM 650 C C . ASP A 1 85 ? -13.299 18.794 -2.977 1.00 48.72 85 ASP A C 1
ATOM 652 O O . ASP A 1 85 ? -13.906 19.860 -2.965 1.00 48.72 85 ASP A O 1
ATOM 656 N N . ASP A 1 86 ? -12.423 18.510 -3.939 1.00 46.69 86 ASP A N 1
ATOM 657 C CA . ASP A 1 86 ? -12.474 19.144 -5.262 1.00 46.69 86 ASP A CA 1
ATOM 658 C C . ASP A 1 86 ? -12.580 18.049 -6.329 1.00 46.69 86 ASP A C 1
ATOM 660 O O . ASP A 1 86 ? -11.776 17.891 -7.253 1.00 46.69 86 ASP A O 1
ATOM 664 N N . SER A 1 87 ? -13.627 17.233 -6.173 1.00 54.00 87 SER A N 1
ATOM 665 C CA . SER A 1 87 ? -14.173 16.430 -7.257 1.00 54.00 87 SER A CA 1
ATOM 666 C C . SER A 1 87 ? -14.829 17.355 -8.287 1.00 54.00 87 SER A C 1
ATOM 668 O O . SER A 1 87 ? -16.047 17.522 -8.326 1.00 54.00 87 SER A O 1
ATOM 670 N N . SER A 1 88 ? -14.021 17.905 -9.192 1.00 54.22 88 SER A N 1
ATOM 671 C CA . SER A 1 88 ? -14.501 18.322 -10.507 1.00 54.22 88 SER A CA 1
ATOM 672 C C . SER A 1 88 ? -13.523 17.893 -11.597 1.00 54.22 88 SER A C 1
ATOM 674 O O . SER A 1 88 ? -12.636 18.623 -12.028 1.00 54.22 88 SER A O 1
ATOM 676 N N . CYS A 1 89 ? -13.713 16.671 -12.089 1.00 42.75 89 CYS A N 1
ATOM 677 C CA . CYS A 1 89 ? -13.355 16.321 -13.459 1.00 42.75 89 CYS A CA 1
ATOM 678 C C . CYS A 1 89 ? -14.609 15.792 -14.147 1.00 42.75 89 CYS A C 1
ATOM 680 O O . CYS A 1 89 ? -14.834 14.591 -14.289 1.00 42.75 89 CYS A O 1
ATOM 682 N N . SER A 1 90 ? -15.447 16.748 -14.545 1.00 44.44 90 SER A N 1
ATOM 683 C CA . SER A 1 90 ? -16.564 16.552 -15.462 1.00 44.44 90 SER A CA 1
ATOM 684 C C . SER A 1 90 ? -16.037 15.954 -16.769 1.00 44.44 90 SER A C 1
ATOM 686 O O . SER A 1 90 ? -15.545 16.666 -17.641 1.00 44.44 90 SER A O 1
ATOM 688 N N . SER A 1 91 ? -16.103 14.632 -16.899 1.00 52.12 91 SER A N 1
ATOM 689 C CA . SER A 1 91 ? -15.874 13.954 -18.172 1.00 52.12 91 SER A CA 1
ATOM 690 C C . SER A 1 91 ? -17.190 13.949 -18.947 1.00 52.12 91 SER A C 1
ATOM 692 O O . SER A 1 91 ? -18.074 13.151 -18.648 1.00 52.12 91 SER A O 1
ATOM 694 N N . GLN A 1 92 ? -17.337 14.826 -19.941 1.00 58.78 92 GLN A N 1
ATOM 695 C CA . GLN A 1 92 ? -18.326 14.641 -21.006 1.00 58.78 92 GLN A CA 1
ATOM 696 C C . GLN A 1 92 ? -17.581 14.308 -22.307 1.00 58.78 92 GLN A C 1
ATOM 698 O O . GLN A 1 92 ? -16.820 15.147 -22.789 1.00 58.78 92 GLN A O 1
ATOM 703 N N . PRO A 1 93 ? -17.757 13.111 -22.895 1.00 52.41 93 PRO A N 1
ATOM 704 C CA . PRO A 1 93 ? -17.357 12.875 -24.276 1.00 52.41 93 PRO A CA 1
ATOM 705 C C . PRO A 1 93 ? -18.396 13.505 -25.220 1.00 52.41 93 PRO A C 1
ATOM 707 O O . PRO A 1 93 ? -19.561 13.108 -25.222 1.00 52.41 93 PRO A O 1
ATOM 710 N N . ASP A 1 94 ? -17.976 14.492 -26.015 1.00 49.94 94 ASP A N 1
ATOM 711 C CA . ASP A 1 94 ? -18.799 15.126 -27.053 1.00 49.94 94 ASP A CA 1
ATOM 712 C C . ASP A 1 94 ? -19.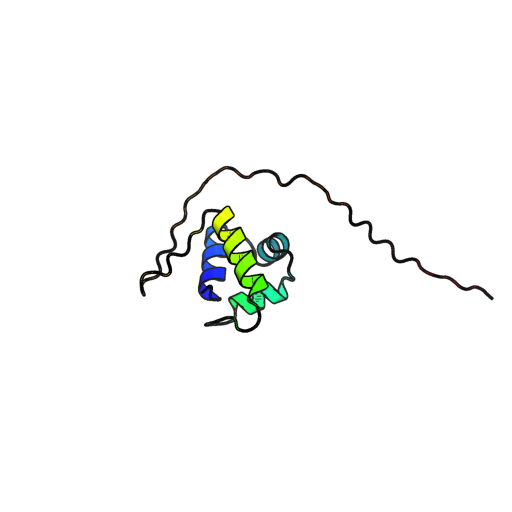059 14.126 -28.194 1.00 49.94 94 ASP A C 1
ATOM 714 O O . ASP A 1 94 ? -18.176 13.787 -28.988 1.00 49.94 94 ASP A O 1
ATOM 718 N N . LEU A 1 95 ? -20.277 13.584 -28.230 1.00 46.41 95 LEU A N 1
ATOM 719 C CA . LEU A 1 95 ? -20.739 12.677 -29.272 1.00 46.41 95 LEU A CA 1
ATOM 720 C C . LEU A 1 95 ? -21.111 13.507 -30.510 1.00 46.41 95 LEU A C 1
ATOM 722 O O . LEU A 1 95 ? -22.212 14.052 -30.603 1.00 46.41 95 LEU A O 1
ATOM 726 N N . LYS A 1 96 ? -20.205 13.606 -31.487 1.00 52.41 96 LYS A N 1
ATOM 727 C CA . LYS A 1 96 ? -20.496 14.289 -32.753 1.00 52.41 96 LYS A CA 1
ATOM 728 C C . LYS A 1 96 ? -21.382 13.420 -33.648 1.00 52.41 96 LYS A C 1
ATOM 730 O O . LYS A 1 96 ? -20.895 12.600 -34.422 1.00 52.41 96 LYS A O 1
ATOM 735 N N . VAL A 1 97 ? -22.696 13.615 -33.552 1.00 53.38 97 VAL A N 1
ATOM 736 C CA . VAL A 1 97 ? -23.666 13.100 -34.526 1.00 53.38 97 VAL A CA 1
ATOM 737 C C . VAL A 1 97 ? -23.593 13.978 -35.776 1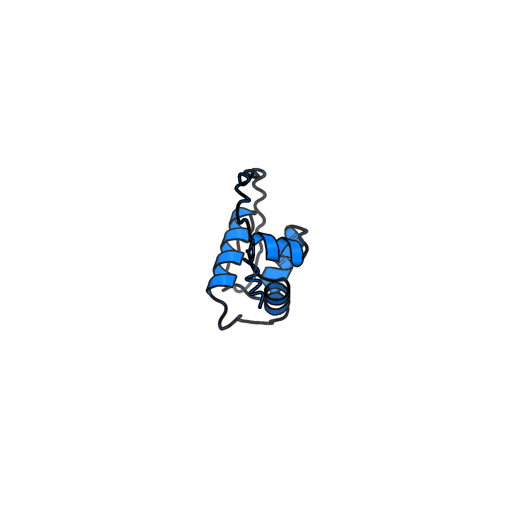.00 53.38 97 VAL A C 1
ATOM 739 O O . VAL A 1 97 ? -24.080 15.105 -35.782 1.00 53.38 97 VAL A O 1
ATOM 742 N N . ILE A 1 98 ? -22.962 13.477 -36.837 1.00 54.78 98 ILE A N 1
ATOM 743 C CA . ILE A 1 98 ? -23.115 14.028 -38.189 1.00 54.78 98 ILE A CA 1
ATOM 744 C C . ILE A 1 98 ? -24.298 13.324 -38.861 1.00 54.78 98 ILE A C 1
ATOM 746 O O . ILE A 1 98 ? -24.237 12.135 -39.163 1.00 54.78 98 ILE A O 1
ATOM 750 N N . GLY A 1 99 ? -25.402 14.052 -39.024 1.00 55.34 99 GLY A N 1
ATOM 751 C CA . GLY A 1 99 ? -26.574 13.622 -39.782 1.00 55.34 99 GLY A CA 1
ATOM 752 C C . GLY A 1 99 ? -26.560 14.218 -41.190 1.00 55.34 99 GLY A C 1
ATOM 753 O O . GLY A 1 99 ? -26.336 15.417 -41.319 1.00 55.34 99 GLY A O 1
ATOM 754 N N . SER A 1 100 ? -26.760 13.317 -42.160 1.00 50.50 100 SER A N 1
ATOM 755 C CA . SER A 1 100 ? -27.094 13.419 -43.599 1.00 50.50 100 SER A CA 1
ATOM 756 C C . SER A 1 100 ? -27.194 14.790 -44.267 1.00 50.50 100 SER A C 1
ATOM 758 O O . SER A 1 100 ? -28.023 15.610 -43.820 1.00 50.50 100 SER A O 1
#